Protein 3EMI (pdb70)

Radius of gyration: 20.78 Å; Cα contacts (8 Å, |Δi|>4): 175; chains: 1; bounding box: 36×28×74 Å

Nearest PDB structures (foldseek):
  3emi-assembly1_A  TM=1.009E+00  e=1.965E-20  Haemophilus influenzae
  5lnl-assembly1_A  TM=9.060E-01  e=7.191E-11  Haemophilus influenzae
  5lnl-assembly2_D  TM=8.943E-01  e=6.354E-11  Haemophilus influenzae
  5lnl-assembly2_E  TM=8.812E-01  e=2.189E-10  Haemophilus influenzae
  1s7m-assembly1_A  TM=5.387E-01  e=4.437E-03  Haemophilus influenzae

Structure (mmCIF, N/CA/C/O backbone):
data_3EMI
#
_entry.id   3EMI
#
_cell.length_a   53.864
_cell.length_b   53.864
_cell.length_c   151.688
_cell.angle_alpha   90.00
_cell.angle_beta   90.00
_cell.angle_gamma   120.00
#
_symmetry.space_group_name_H-M   'P 63 2 2'
#
loop_
_entity.id
_entity.type
_entity.pdbx_description
1 polymer 'Hia (Adhesin)'
2 water water
#
loop_
_atom_site.group_PDB
_atom_site.id
_atom_site.type_symbol
_atom_site.label_atom_id
_atom_site.label_alt_id
_atom_site.label_comp_id
_atom_site.label_asym_id
_atom_site.label_entity_id
_atom_site.label_seq_id
_atom_site.pdbx_PDB_ins_code
_atom_site.Cartn_x
_atom_site.Cartn_y
_atom_site.Cartn_z
_atom_site.occupancy
_atom_site.B_iso_or_equiv
_atom_site.auth_seq_id
_atom_site.auth_comp_id
_atom_site.auth_asym_id
_atom_site.auth_atom_id
_atom_site.pdbx_PDB_model_num
ATOM 1 N N . THR A 1 7 ? 20.872 3.238 29.104 1.00 62.63 313 THR A N 1
ATOM 2 C CA . THR A 1 7 ? 20.282 4.545 28.836 1.00 62.12 313 THR A CA 1
ATOM 3 C C . THR A 1 7 ? 21.126 5.683 29.412 1.00 60.25 313 THR A C 1
ATOM 4 O O . THR A 1 7 ? 21.821 6.381 28.675 1.00 61.20 313 THR A O 1
ATOM 8 N N . GLU A 1 8 ? 21.069 5.853 30.730 1.00 57.02 314 GLU A N 1
ATOM 9 C CA . GLU A 1 8 ? 21.754 6.950 31.411 1.00 53.37 314 GLU A CA 1
ATOM 10 C C . GLU A 1 8 ? 23.263 6.974 31.185 1.00 48.61 314 GLU A C 1
ATOM 11 O O . GLU A 1 8 ? 23.870 5.969 30.812 1.00 48.77 314 GLU A O 1
ATOM 17 N N . VAL A 1 9 ? 23.856 8.141 31.409 1.00 43.42 315 VAL A N 1
ATOM 18 C CA . VAL A 1 9 ? 25.301 8.265 31.513 1.00 39.34 315 VAL A CA 1
ATOM 19 C C . VAL A 1 9 ? 25.631 8.349 32.994 1.00 39.59 315 VAL A C 1
ATOM 20 O O . VAL A 1 9 ? 25.115 9.216 33.696 1.00 39.70 315 VAL A O 1
ATOM 24 N N . LYS A 1 10 ? 26.468 7.437 33.473 1.00 39.50 316 LYS A N 1
ATOM 25 C CA . LYS A 1 10 ? 26.854 7.440 34.876 1.00 41.34 316 LYS A CA 1
ATOM 26 C C . LYS A 1 10 ? 28.021 8.390 35.084 1.00 42.21 316 LYS A C 1
ATOM 27 O O . LYS A 1 10 ? 29.024 8.321 34.373 1.00 42.85 316 LYS A O 1
ATOM 29 N N . ILE A 1 11 ? 27.876 9.287 36.050 1.00 42.74 317 ILE A N 1
ATOM 30 C CA . ILE A 1 11 ? 28.919 10.255 36.358 1.00 43.87 317 ILE A CA 1
ATOM 31 C C . ILE A 1 11 ? 29.366 10.100 37.806 1.00 44.63 317 ILE A C 1
ATOM 32 O O . ILE A 1 11 ? 28.638 10.457 38.728 1.00 45.22 317 ILE A O 1
ATOM 37 N N . GLY A 1 12 ? 30.566 9.563 37.997 1.00 44.10 318 GLY A N 1
ATOM 38 C CA . GLY A 1 12 ? 31.080 9.294 39.327 1.00 43.59 318 GLY A CA 1
ATOM 39 C C . GLY A 1 12 ? 31.543 10.534 40.068 1.00 42.37 318 GLY A C 1
ATOM 40 O O . GLY A 1 12 ? 32.289 11.357 39.533 1.00 42.94 318 GLY A O 1
ATOM 41 N N . ALA A 1 13 ? 31.086 10.671 41.306 1.00 39.27 319 ALA A N 1
ATOM 42 C CA . ALA A 1 13 ? 31.536 11.747 42.170 1.00 36.09 319 ALA A CA 1
ATOM 43 C C . ALA A 1 13 ? 32.315 11.117 43.310 1.00 32.93 319 ALA A C 1
ATOM 44 O O . ALA A 1 13 ? 31.791 10.280 44.042 1.00 32.82 319 ALA A O 1
ATOM 46 N N . LYS A 1 14 ? 33.575 11.501 43.445 1.00 29.26 320 LYS A N 1
ATOM 47 C CA . LYS A 1 14 ? 34.423 10.905 44.466 1.00 28.35 320 LYS A CA 1
ATOM 48 C C . LYS A 1 14 ? 33.930 11.259 45.863 1.00 25.13 320 LYS A C 1
ATOM 49 O O . LYS A 1 14 ? 33.571 12.409 46.128 1.00 22.93 320 LYS A O 1
ATOM 51 N N . THR A 1 15 ? 33.911 10.267 46.747 1.00 22.67 321 THR A N 1
ATOM 52 C CA . THR A 1 15 ? 33.557 10.505 48.135 1.00 20.83 321 THR A CA 1
ATOM 53 C C . THR A 1 15 ? 34.816 10.564 48.990 1.00 19.33 321 THR A C 1
ATOM 54 O O . THR A 1 15 ? 35.880 10.077 48.593 1.00 20.72 321 THR A O 1
ATOM 58 N N . SER A 1 16 ? 34.688 11.178 50.157 1.00 16.53 322 SER A N 1
ATOM 59 C CA . SER A 1 16 ? 35.768 11.220 51.124 1.00 15.82 322 SER A CA 1
ATOM 60 C C . SER A 1 16 ? 35.311 10.484 52.363 1.00 16.09 322 SER A C 1
ATOM 61 O O . SER A 1 16 ? 34.123 10.428 52.647 1.00 16.38 322 SER A O 1
ATOM 64 N N . VAL A 1 17 ? 36.258 9.909 53.091 1.00 14.91 323 VAL A N 1
ATOM 65 C CA . VAL A 1 17 ? 35.947 9.191 54.317 1.00 15.26 323 VAL A CA 1
ATOM 66 C C . VAL A 1 17 ? 35.903 10.167 55.483 1.00 13.87 323 VAL A C 1
ATOM 67 O O . VAL A 1 17 ? 36.481 11.249 55.417 1.00 14.82 323 VAL A O 1
ATOM 71 N N . MET A 1 18 ? 35.198 9.792 56.542 1.00 11.07 324 MET A N 1
ATOM 72 C CA . MET A 1 18 ? 35.208 10.556 57.779 1.00 10.76 324 MET A CA 1
ATOM 73 C C . MET A 1 18 ? 35.649 9.604 58.872 1.00 11.42 324 MET A C 1
ATOM 74 O O . MET A 1 18 ? 35.021 8.556 59.085 1.00 12.09 324 MET A O 1
ATOM 79 N N . LYS A 1 19 ? 36.757 9.940 59.526 1.00 10.70 325 LYS A N 1
ATOM 80 C CA . LYS A 1 19 ? 37.306 9.095 60.580 1.00 11.73 325 LYS A CA 1
ATOM 81 C C . LYS A 1 19 ? 36.858 9.627 61.928 1.00 11.99 325 LYS A C 1
ATOM 82 O O . LYS A 1 19 ? 36.471 10.789 62.038 1.00 12.25 325 LYS A O 1
ATOM 88 N N . GLU A 1 20 ? 36.907 8.771 62.947 1.00 13.30 326 GLU A N 1
ATOM 89 C CA . GLU A 1 20 ? 36.570 9.174 64.305 1.00 12.31 326 GLU A CA 1
ATOM 90 C C . GLU A 1 20 ? 37.606 8.665 65.277 1.00 13.56 326 GLU A C 1
ATOM 91 O O . GLU A 1 20 ? 38.110 7.550 65.135 1.00 14.69 326 GLU A O 1
ATOM 97 N N . LYS A 1 21 ? 37.921 9.488 66.268 1.00 12.54 327 LYS A N 1
ATOM 98 C CA . LYS A 1 21 ? 38.761 9.041 67.364 1.00 14.57 327 LYS A CA 1
ATOM 99 C C . LYS A 1 21 ? 38.366 9.761 68.632 1.00 12.67 327 LYS A C 1
ATOM 100 O O . LYS A 1 21 ? 38.413 10.992 68.698 1.00 10.83 327 LYS A O 1
ATOM 106 N N . ASP A 1 22 ? 37.954 8.988 69.628 1.00 13.24 328 ASP A N 1
ATOM 107 C CA . ASP A 1 22 ? 37.631 9.541 70.936 1.00 14.10 328 ASP A CA 1
ATOM 108 C C . ASP A 1 22 ? 36.528 10.592 70.868 1.00 13.28 328 ASP A C 1
ATOM 109 O O . ASP A 1 22 ? 36.575 11.589 71.590 1.00 13.96 328 ASP A O 1
ATOM 114 N N . GLY A 1 23 ? 35.547 10.367 69.999 1.00 12.66 329 GLY A N 1
ATOM 115 C CA . GLY A 1 23 ? 34.345 11.183 69.975 1.00 13.97 329 GLY A CA 1
ATOM 116 C C . GLY A 1 23 ? 34.394 12.340 68.993 1.00 13.40 329 GLY A C 1
ATOM 117 O O . GLY A 1 23 ? 33.426 13.089 68.851 1.00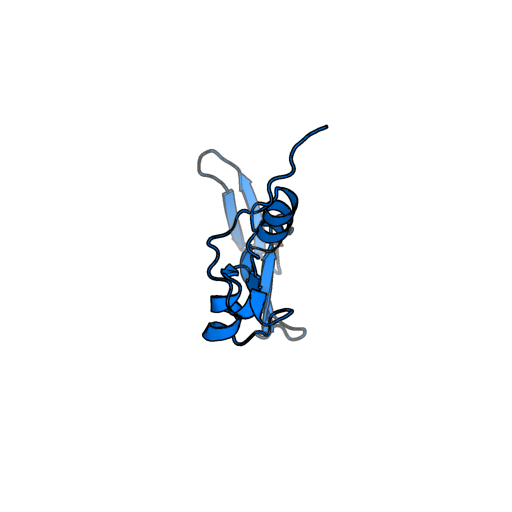 13.33 329 GLY A O 1
ATOM 118 N N . LYS A 1 24 ? 35.532 12.481 68.324 1.00 13.18 330 LYS A N 1
ATOM 119 C CA . LYS A 1 24 ? 35.774 13.596 67.421 1.00 11.86 330 LYS A CA 1
ATOM 120 C C . LYS A 1 24 ? 36.044 13.067 66.022 1.00 11.46 330 LYS A C 1
ATOM 121 O O . LYS A 1 24 ? 36.595 11.976 65.857 1.00 11.86 330 LYS A O 1
ATOM 127 N N . LEU A 1 25 ? 35.652 13.846 65.017 1.00 10.30 331 LEU A N 1
ATOM 128 C CA . LEU A 1 25 ? 35.836 13.466 63.615 1.00 11.35 331 LEU A CA 1
ATOM 129 C C . LEU A 1 25 ? 37.112 14.048 63.005 1.00 12.27 331 LEU A C 1
ATOM 130 O O . LEU A 1 25 ? 37.586 15.112 63.406 1.00 11.64 331 LEU A O 1
ATOM 135 N N . PHE A 1 26 ? 37.646 13.341 62.011 1.00 12.26 332 PHE A N 1
ATOM 136 C CA . PHE A 1 26 ? 38.895 13.709 61.358 1.00 11.69 332 PHE A CA 1
ATOM 137 C C . PHE A 1 26 ? 38.867 13.283 59.894 1.00 12.12 332 PHE A C 1
ATOM 138 O O . PHE A 1 26 ? 38.217 12.296 59.549 1.00 11.31 332 PHE A O 1
ATOM 146 N N . THR A 1 27 ? 39.585 14.010 59.041 1.00 11.14 333 THR A N 1
ATOM 147 C CA . THR A 1 27 ? 39.792 13.551 57.673 1.00 11.97 333 THR A CA 1
ATOM 148 C C . THR A 1 27 ? 40.652 12.302 57.731 1.00 12.38 333 THR A C 1
ATOM 149 O O . THR A 1 27 ? 41.258 12.016 58.759 1.00 11.52 333 THR A O 1
ATOM 153 N N . GLY A 1 28 ? 40.716 11.567 56.627 1.00 12.73 334 GLY A N 1
ATOM 154 C CA . GLY A 1 28 ? 41.562 10.389 56.567 1.00 13.23 334 GLY A CA 1
ATOM 155 C C . GLY A 1 28 ? 43.014 10.775 56.794 1.00 13.19 334 GLY A C 1
ATOM 156 O O . GLY A 1 28 ? 43.757 10.092 57.513 1.00 13.56 334 GLY A O 1
ATOM 157 N N . LYS A 1 29 ? 43.407 11.891 56.191 1.00 13.05 335 LYS A N 1
ATOM 158 C CA . LYS A 1 29 ? 44.779 12.387 56.292 1.00 12.38 335 LYS A CA 1
ATOM 159 C C . LYS A 1 29 ? 45.141 12.842 57.704 1.00 13.40 335 LYS A C 1
ATOM 160 O O . LYS A 1 29 ? 46.234 12.564 58.198 1.00 14.70 335 LYS A O 1
ATOM 166 N N . ALA A 1 30 ? 44.228 13.559 58.350 1.00 14.34 336 ALA A N 1
ATOM 167 C CA . ALA A 1 30 ? 44.456 14.000 59.720 1.00 13.58 336 ALA A CA 1
ATOM 168 C C . ALA A 1 30 ? 44.522 12.809 60.680 1.00 13.02 336 ALA A C 1
ATOM 169 O O . ALA A 1 30 ? 45.359 12.774 61.582 1.00 14.08 336 ALA A O 1
ATOM 171 N N . ASN A 1 31 ? 43.638 11.834 60.491 1.00 11.29 337 ASN A N 1
AT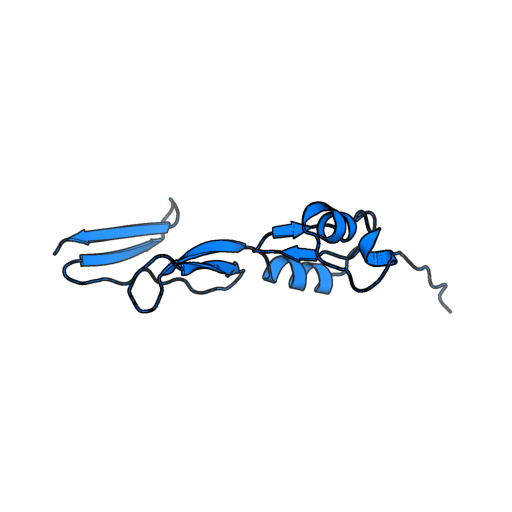OM 172 C CA . ASN A 1 31 ? 43.624 10.676 61.376 1.00 10.26 337 ASN A CA 1
ATOM 173 C C . ASN A 1 31 ? 44.960 9.934 61.292 1.00 12.18 337 ASN A C 1
ATOM 174 O O . ASN A 1 31 ? 45.493 9.473 62.302 1.00 12.86 337 ASN A O 1
ATOM 179 N N . LYS A 1 32 ? 45.500 9.833 60.080 1.00 11.89 338 LYS A N 1
ATOM 180 C CA . LYS A 1 32 ? 46.765 9.150 59.877 1.00 13.56 338 LYS A CA 1
ATOM 181 C C . LYS A 1 32 ? 47.912 9.981 60.431 1.00 15.03 338 LYS A C 1
ATOM 182 O O . LYS A 1 32 ? 48.746 9.481 61.182 1.00 15.97 338 LYS A O 1
ATOM 188 N N . GLU A 1 33 ? 47.938 11.259 60.067 1.00 15.18 339 GLU A N 1
ATOM 189 C CA . GLU A 1 33 ? 49.100 12.107 60.327 1.00 16.00 339 GLU A CA 1
ATOM 190 C C . GLU A 1 33 ? 49.133 12.756 61.702 1.00 17.19 339 GLU A C 1
ATOM 191 O O . GLU A 1 33 ? 50.203 12.918 62.287 1.00 18.00 339 GLU A O 1
ATOM 197 N N . THR A 1 34 ? 47.972 13.132 62.219 1.00 16.41 340 THR A N 1
ATOM 198 C CA . THR A 1 34 ? 47.923 13.699 63.563 1.00 16.77 340 THR A CA 1
ATOM 199 C C . THR A 1 34 ? 47.666 12.632 64.618 1.00 15.96 340 THR A C 1
ATOM 200 O O . THR A 1 34 ? 48.330 12.608 65.658 1.00 15.73 340 THR A O 1
ATOM 204 N N . ASN A 1 35 ? 46.716 11.743 64.347 1.00 13.62 341 ASN A N 1
ATOM 205 C CA . ASN A 1 35 ? 46.326 10.736 65.328 1.00 14.58 341 ASN A CA 1
ATOM 206 C C . ASN A 1 35 ? 47.126 9.442 65.226 1.00 15.84 341 ASN A C 1
ATOM 207 O O . ASN A 1 35 ? 47.045 8.588 66.107 1.00 16.08 341 ASN A O 1
ATOM 212 N N . LYS A 1 36 ? 47.883 9.304 64.142 1.00 16.32 342 LYS A N 1
ATOM 213 C CA . LYS A 1 36 ? 48.736 8.138 63.933 1.00 17.11 342 LYS A CA 1
ATOM 214 C C . LYS A 1 36 ? 47.930 6.844 63.856 1.00 17.75 342 LYS A C 1
ATOM 215 O O . LYS A 1 36 ? 48.393 5.789 64.298 1.00 19.38 342 LYS A O 1
ATOM 221 N N . VAL A 1 37 ? 46.725 6.930 63.300 1.00 14.92 343 VAL A N 1
ATOM 222 C CA . VAL A 1 37 ? 45.912 5.749 63.068 1.00 14.24 343 VAL A CA 1
ATOM 223 C C . VAL A 1 37 ? 45.924 5.401 61.584 1.00 16.27 343 VAL A C 1
ATOM 224 O O . VAL A 1 37 ? 45.561 6.227 60.744 1.00 16.56 343 VAL A O 1
ATOM 228 N N . ASP A 1 38 ? 46.346 4.182 61.261 1.00 17.50 344 ASP A N 1
ATOM 229 C CA . ASP A 1 38 ? 46.363 3.728 59.873 1.00 21.12 344 ASP A CA 1
ATOM 230 C C . ASP A 1 38 ? 44.964 3.701 59.272 1.00 20.94 344 ASP A C 1
ATOM 231 O O . ASP A 1 38 ? 44.024 3.181 59.878 1.00 19.60 344 ASP A O 1
ATOM 236 N N . GLY A 1 39 ? 44.834 4.256 58.073 1.00 20.54 345 GLY A N 1
ATOM 237 C CA . GLY A 1 39 ? 43.613 4.116 57.307 1.00 20.22 345 GLY A CA 1
ATOM 238 C C . GLY A 1 39 ? 43.590 2.745 56.656 1.00 20.69 345 GLY A C 1
ATOM 239 O O . GLY A 1 39 ? 44.496 1.943 56.878 1.00 20.92 345 GLY A O 1
ATOM 240 N N . ALA A 1 40 ? 42.560 2.474 55.856 1.00 19.70 346 ALA A N 1
ATOM 241 C CA . ALA A 1 40 ? 42.431 1.184 55.184 1.00 21.16 346 ALA A CA 1
ATOM 242 C C . ALA A 1 40 ? 43.426 1.048 54.039 1.00 22.69 346 ALA A C 1
ATOM 243 O O . ALA A 1 40 ? 43.730 -0.061 53.595 1.00 23.51 346 ALA A O 1
ATOM 245 N N . ASN A 1 41 ? 43.916 2.181 53.552 1.00 22.98 347 ASN A N 1
ATOM 246 C CA . ASN A 1 41 ? 44.799 2.193 52.396 1.00 23.74 347 ASN A CA 1
ATOM 247 C C . ASN A 1 41 ? 45.413 3.569 52.172 1.00 23.14 347 ASN A C 1
ATOM 248 O O . ASN A 1 41 ? 45.127 4.514 52.904 1.00 21.63 347 ASN A O 1
ATOM 253 N N . ALA A 1 42 ? 46.250 3.675 51.147 1.00 22.76 348 ALA A N 1
ATOM 254 C CA . ALA A 1 42 ? 46.944 4.923 50.852 1.00 22.95 348 ALA A CA 1
ATOM 255 C C . ALA A 1 42 ? 45.989 6.052 50.465 1.00 22.04 348 ALA A C 1
ATOM 256 O O . ALA A 1 42 ? 46.281 7.225 50.688 1.00 20.87 348 ALA A O 1
ATOM 258 N N . THR A 1 43 ? 44.847 5.702 49.882 1.00 21.18 349 THR A N 1
ATOM 259 C CA . THR A 1 43 ? 43.881 6.720 49.487 1.00 21.42 349 THR A CA 1
ATOM 260 C C . THR A 1 43 ? 43.282 7.390 50.718 1.00 18.99 349 THR A C 1
ATOM 261 O O . THR A 1 43 ? 43.195 8.615 50.783 1.00 17.71 349 THR A O 1
ATOM 265 N N . GLU A 1 44 ? 42.865 6.591 51.693 1.00 16.50 350 GLU A N 1
ATOM 266 C CA . GLU A 1 44 ? 42.310 7.161 52.917 1.00 15.35 350 GLU A CA 1
ATOM 267 C C . GLU A 1 44 ? 43.338 8.037 53.614 1.00 15.31 350 GLU A C 1
ATOM 268 O O . GLU A 1 44 ? 43.013 9.117 54.103 1.00 14.67 350 GLU A O 1
ATOM 274 N N . ASP A 1 45 ? 44.576 7.550 53.663 1.00 14.47 351 ASP A N 1
ATOM 275 C CA . ASP A 1 45 ? 45.661 8.240 54.355 1.00 16.42 351 ASP A CA 1
ATOM 276 C C . ASP A 1 45 ? 45.991 9.592 53.736 1.00 16.64 351 ASP A C 1
ATOM 277 O O . ASP A 1 45 ? 46.584 10.448 54.393 1.00 15.72 351 ASP A O 1
ATOM 282 N N . ALA A 1 46 ? 45.615 9.778 52.474 1.00 16.85 352 ALA A N 1
ATOM 283 C CA . ALA A 1 46 ? 45.865 11.040 51.781 1.00 17.75 352 ALA A CA 1
ATOM 284 C C . ALA A 1 46 ? 44.596 11.886 51.657 1.00 16.90 352 ALA A C 1
ATOM 285 O O . ALA A 1 46 ? 44.622 12.981 51.100 1.00 17.44 352 ALA A O 1
ATOM 287 N N . ASP A 1 47 ? 43.492 11.371 52.186 1.00 15.42 353 ASP A N 1
ATOM 288 C CA . ASP A 1 47 ? 42.171 11.983 52.007 1.00 16.06 353 ASP A CA 1
ATOM 289 C C . ASP A 1 47 ? 41.991 13.260 52.827 1.00 15.22 353 ASP A C 1
ATOM 290 O O . ASP A 1 47 ? 41.934 13.206 54.057 1.00 14.61 353 ASP A O 1
ATOM 295 N N . GLU A 1 48 ? 41.881 14.397 52.146 1.00 16.04 354 GLU A N 1
ATOM 296 C CA . GLU A 1 48 ? 41.760 15.687 52.829 1.00 16.57 354 GLU A CA 1
ATOM 297 C C . GLU A 1 48 ? 40.309 16.135 53.010 1.00 16.22 354 GLU A C 1
ATOM 298 O O . GLU A 1 48 ? 40.045 17.258 53.454 1.00 14.95 354 GLU A O 1
ATOM 304 N N . GLY A 1 49 ? 39.374 15.252 52.668 1.00 15.34 355 GLY A N 1
ATOM 305 C CA . GLY A 1 49 ? 37.963 15.500 52.900 1.00 14.94 355 GLY A CA 1
ATOM 306 C C . GLY A 1 49 ? 37.292 16.389 51.870 1.00 14.41 355 GLY A C 1
ATOM 307 O O . GLY A 1 49 ? 36.235 16.963 52.136 1.00 15.29 355 GLY A O 1
ATOM 308 N N . LYS A 1 50 ? 37.886 16.492 50.686 1.00 13.83 356 LYS A N 1
ATOM 309 C CA . LYS A 1 50 ? 37.319 17.324 49.627 1.00 15.82 356 LYS A CA 1
ATOM 310 C C . LYS A 1 50 ? 36.157 16.627 48.933 1.00 15.73 356 LYS A C 1
ATOM 311 O O . LYS A 1 50 ? 35.404 17.254 48.196 1.00 16.18 356 LYS A O 1
ATOM 317 N N . GLY A 1 51 ? 36.014 15.329 49.180 1.00 14.97 357 GLY A N 1
ATOM 318 C CA . GLY A 1 51 ? 34.983 14.543 48.530 1.00 14.64 357 GLY A CA 1
ATOM 319 C C . GLY A 1 51 ? 33.598 14.658 49.146 1.00 15.21 357 GLY A C 1
ATOM 320 O O . GLY A 1 51 ? 33.419 15.198 50.244 1.00 14.46 357 GLY A O 1
ATOM 321 N N . LEU A 1 52 ? 32.611 14.140 48.425 1.00 15.38 358 LEU A N 1
ATOM 322 C CA . LEU A 1 52 ? 31.243 14.103 48.916 1.00 14.90 358 LEU A CA 1
ATOM 323 C C . LEU A 1 52 ? 31.074 12.989 49.941 1.00 14.49 358 LEU A C 1
ATOM 324 O O . LEU A 1 52 ? 31.962 12.155 50.113 1.00 14.48 358 LEU A O 1
ATOM 329 N N . VAL A 1 53 ? 29.928 12.975 50.616 1.00 14.26 359 VAL A N 1
ATOM 330 C CA . VAL A 1 53 ? 29.604 11.914 51.561 1.00 12.61 359 VAL A CA 1
ATOM 331 C C . VAL A 1 53 ? 28.160 11.464 51.322 1.00 14.52 359 VAL A C 1
ATOM 332 O O . VAL A 1 53 ? 27.374 12.191 50.717 1.00 14.91 359 VAL A O 1
ATOM 336 N N . THR A 1 54 ? 27.818 10.260 51.779 1.00 13.16 360 THR A N 1
ATOM 337 C CA . THR A 1 54 ? 26.445 9.776 51.678 1.00 12.22 360 THR A CA 1
ATOM 338 C C . THR A 1 54 ? 25.706 9.994 52.992 1.00 11.51 360 THR A C 1
ATOM 339 O O . THR A 1 54 ? 26.321 10.277 54.021 1.00 9.95 360 THR A O 1
ATOM 343 N N . ALA A 1 55 ? 24.383 9.845 52.962 1.00 11.64 361 ALA A N 1
ATOM 344 C CA . ALA A 1 55 ? 23.590 9.887 54.191 1.00 12.26 361 ALA A CA 1
ATOM 345 C C . ALA A 1 55 ? 24.114 8.872 55.207 1.00 11.32 361 ALA A C 1
ATOM 346 O O . ALA A 1 55 ? 24.307 9.198 56.388 1.00 10.46 361 ALA A O 1
ATOM 348 N N . LYS A 1 56 ? 24.324 7.632 54.766 1.00 11.00 362 LYS A N 1
ATOM 349 C CA . LYS A 1 56 ? 24.820 6.609 55.685 1.00 11.41 362 LYS A CA 1
ATOM 350 C C . LYS A 1 56 ? 26.174 7.004 56.284 1.00 12.44 362 LYS A C 1
ATOM 351 O O . LYS A 1 56 ? 26.435 6.766 57.475 1.00 13.16 362 LYS A O 1
ATOM 357 N N . ASP A 1 57 ? 27.040 7.595 55.461 1.00 10.59 363 ASP A N 1
ATOM 358 C CA . ASP A 1 57 ? 28.337 8.046 55.958 1.00 10.96 363 ASP A CA 1
ATOM 359 C C . ASP A 1 57 ? 28.136 9.015 57.123 1.00 11.56 363 ASP A C 1
ATOM 360 O O . ASP A 1 57 ? 28.777 8.898 58.167 1.00 12.02 363 ASP A O 1
ATOM 365 N N . VAL A 1 58 ? 27.259 9.995 56.925 1.00 11.55 364 VAL A N 1
ATOM 366 C CA . VAL A 1 58 ? 27.029 11.028 57.933 1.00 11.76 364 VAL A CA 1
ATOM 367 C C . VAL A 1 58 ? 26.378 10.434 59.175 1.00 11.33 364 VAL A C 1
ATOM 368 O O . VAL A 1 58 ? 26.787 10.716 60.307 1.00 11.93 364 VAL A O 1
ATOM 372 N N . ILE A 1 59 ? 25.354 9.615 58.958 1.00 11.20 365 ILE A N 1
ATOM 373 C CA . ILE A 1 59 ? 24.683 8.919 60.051 1.00 10.25 365 ILE A CA 1
ATOM 374 C C . ILE A 1 59 ? 25.692 8.169 60.915 1.00 11.69 365 ILE A C 1
ATOM 375 O O . ILE A 1 59 ? 25.707 8.292 62.153 1.00 11.58 365 ILE A O 1
ATOM 380 N N . ASP A 1 60 ? 26.536 7.377 60.263 1.00 11.50 366 ASP A N 1
ATOM 381 C CA . ASP A 1 60 ? 27.506 6.564 60.993 1.00 12.74 366 ASP A CA 1
ATOM 382 C C . ASP A 1 60 ? 28.544 7.416 61.711 1.00 12.80 366 ASP A C 1
ATOM 383 O O . ASP A 1 60 ? 28.882 7.155 62.868 1.00 12.85 366 ASP A O 1
ATOM 388 N N . ALA A 1 61 ? 29.065 8.427 61.024 1.00 12.69 367 ALA A N 1
ATOM 389 C CA . ALA A 1 61 ? 30.096 9.269 61.624 1.00 13.22 367 ALA A CA 1
ATOM 390 C C . ALA A 1 61 ? 29.535 10.053 62.801 1.00 13.19 367 ALA A C 1
ATOM 391 O O . ALA A 1 61 ? 30.149 10.121 63.863 1.00 13.19 367 ALA A O 1
ATOM 393 N N . VAL A 1 62 ? 28.363 10.648 62.612 1.00 12.14 368 VAL A N 1
ATOM 394 C CA . VAL A 1 62 ? 27.756 11.449 63.671 1.00 12.80 368 VAL A CA 1
ATOM 395 C C . VAL A 1 62 ? 27.440 10.597 64.896 1.00 13.23 368 VAL A C 1
ATOM 396 O O . VAL A 1 62 ? 27.620 11.036 66.037 1.00 13.29 368 VAL A O 1
ATOM 400 N N . ASN A 1 63 ? 26.970 9.377 64.667 1.00 12.82 369 ASN A N 1
ATOM 401 C CA . ASN A 1 63 ? 26.659 8.490 65.786 1.00 12.74 369 ASN A CA 1
ATOM 402 C C . ASN A 1 63 ? 27.878 8.149 66.641 1.00 14.23 369 ASN A C 1
ATOM 403 O O . ASN A 1 63 ? 27.746 7.817 67.819 1.00 15.97 369 ASN A O 1
ATOM 408 N N . LYS A 1 64 ? 29.063 8.228 66.049 1.00 12.64 370 LYS A N 1
ATOM 409 C CA . LYS A 1 64 ? 30.289 7.925 66.779 1.00 14.78 370 LYS A CA 1
ATOM 410 C C . LYS A 1 64 ? 30.739 9.085 67.658 1.00 15.00 370 LYS A C 1
ATOM 411 O O . LYS A 1 64 ? 31.514 8.889 68.590 1.00 15.23 370 LYS A O 1
ATOM 417 N N . THR A 1 65 ? 30.281 10.295 67.355 1.00 13.95 371 THR A N 1
ATOM 418 C CA . THR A 1 65 ? 30.794 11.472 68.049 1.00 13.53 371 THR A CA 1
ATOM 419 C C . THR A 1 65 ? 30.126 11.663 69.402 1.00 14.61 371 THR A C 1
ATOM 420 O O . THR A 1 65 ? 29.015 11.187 69.645 1.00 13.28 371 THR A O 1
ATOM 424 N N . GLY A 1 66 ? 30.807 12.387 70.276 1.00 15.11 372 GLY A N 1
ATOM 425 C CA . GLY A 1 66 ? 30.255 12.683 71.578 1.00 15.29 372 GLY A CA 1
ATOM 426 C C . GLY A 1 66 ? 31.300 13.264 72.495 1.00 13.50 372 GLY A C 1
ATOM 427 O O . GLY A 1 66 ? 32.444 13.493 72.096 1.00 13.91 372 GLY A O 1
ATOM 428 N N . TRP A 1 67 ? 30.913 13.514 73.735 1.00 11.08 373 TRP A N 1
ATOM 429 C CA . TRP A 1 67 ? 31.877 14.039 74.682 1.00 11.57 373 TRP A CA 1
ATOM 430 C C . TRP A 1 67 ? 32.558 12.867 75.370 1.00 11.79 373 TRP A C 1
ATOM 431 O O . TRP A 1 67 ? 32.168 11.713 75.172 1.00 12.37 373 TRP A O 1
ATOM 442 N N . ARG A 1 68 ? 33.592 13.155 76.149 1.00 9.46 374 ARG A N 1
ATOM 443 C CA . ARG A 1 68 ? 34.380 12.098 76.767 1.00 10.05 374 ARG A CA 1
ATOM 444 C C . ARG A 1 68 ? 34.212 12.218 78.269 1.00 10.77 374 ARG A C 1
ATOM 445 O O . ARG A 1 68 ? 34.392 13.297 78.822 1.00 12.63 374 ARG A O 1
ATOM 453 N N . ILE A 1 69 ? 33.822 11.130 78.924 1.00 8.47 375 ILE A N 1
ATOM 454 C CA . ILE A 1 69 ? 33.618 11.187 80.371 1.00 8.99 375 ILE A CA 1
ATOM 455 C C . ILE A 1 69 ? 34.646 10.328 81.100 1.00 10.64 375 ILE A C 1
ATOM 456 O O . ILE A 1 69 ? 34.914 9.191 80.710 1.00 12.53 375 ILE A O 1
ATOM 461 N N . LYS A 1 70 ? 35.242 10.886 82.144 1.00 10.36 376 LYS A N 1
ATOM 462 C CA . LYS A 1 70 ? 36.234 10.144 82.909 1.00 12.20 376 LYS A CA 1
ATOM 463 C C . LYS A 1 70 ? 35.526 9.093 83.757 1.00 12.22 376 LYS A C 1
ATOM 464 O O . LYS A 1 70 ? 34.665 9.420 84.568 1.00 12.42 376 LYS A O 1
ATOM 470 N N . THR A 1 71 ? 35.867 7.825 83.557 1.00 11.56 377 THR A N 1
ATOM 471 C CA . THR A 1 71 ? 35.265 6.785 84.373 1.00 11.95 377 THR A CA 1
ATOM 472 C C . THR A 1 71 ? 36.175 6.446 85.542 1.00 12.63 377 THR A C 1
ATOM 473 O O . THR A 1 71 ? 37.360 6.793 85.550 1.00 12.98 377 THR A O 1
ATOM 477 N N . THR A 1 72 ? 35.607 5.772 86.532 1.00 12.27 378 THR A N 1
ATOM 478 C CA . THR A 1 72 ? 36.383 5.284 87.654 1.00 13.60 378 THR A CA 1
ATOM 479 C C . THR A 1 72 ? 36.338 3.754 87.650 1.00 13.01 378 THR A C 1
ATOM 480 O O . THR A 1 72 ? 35.370 3.151 87.161 1.00 12.84 378 THR A O 1
ATOM 484 N N . ASP A 1 73 ? 37.396 3.135 88.176 1.00 13.72 379 ASP A N 1
ATOM 485 C CA . ASP A 1 73 ? 37.578 1.685 88.096 1.00 14.99 379 ASP A CA 1
ATOM 486 C C . ASP A 1 73 ? 36.954 0.934 89.277 1.00 14.74 379 ASP A C 1
ATOM 487 O O . ASP A 1 73 ? 36.196 1.510 90.056 1.00 15.26 379 ASP A O 1
ATOM 492 N N . ALA A 1 74 ? 37.278 -0.350 89.408 1.00 15.12 380 ALA A N 1
ATOM 493 C CA . ALA A 1 74 ? 36.606 -1.206 90.386 1.00 17.23 380 ALA A CA 1
ATOM 494 C C . ALA A 1 74 ? 36.912 -0.771 91.814 1.00 18.50 380 ALA A C 1
ATOM 495 O O . ALA A 1 74 ? 36.206 -1.146 92.754 1.00 19.30 380 ALA A O 1
ATOM 497 N N . ASN A 1 75 ? 37.969 0.019 91.968 1.00 16.44 381 ASN A N 1
ATOM 498 C CA . ASN A 1 75 ? 38.389 0.502 93.275 1.00 17.56 381 ASN A CA 1
ATOM 499 C C . ASN A 1 75 ? 38.040 1.975 93.470 1.00 17.71 381 ASN A C 1
ATOM 500 O O . ASN A 1 75 ? 38.467 2.599 94.444 1.00 18.83 381 ASN A O 1
ATOM 505 N N . GLY A 1 76 ? 37.269 2.522 92.534 1.00 16.74 382 GLY A N 1
ATOM 506 C CA . GLY A 1 76 ? 36.840 3.910 92.606 1.00 17.81 382 GLY A CA 1
ATOM 507 C C . GLY A 1 76 ? 37.908 4.900 92.174 1.00 19.03 382 GLY A C 1
ATOM 508 O O . GLY A 1 76 ? 37.742 6.111 92.302 1.00 18.63 382 GLY A O 1
ATOM 509 N N . GLN A 1 77 ? 39.018 4.387 91.657 1.00 18.85 383 GLN A N 1
ATOM 510 C CA . GLN A 1 77 ? 40.105 5.254 91.226 1.00 21.19 383 GLN A CA 1
ATOM 511 C C . GLN A 1 77 ? 39.914 5.659 89.769 1.00 19.86 383 GLN A C 1
ATOM 512 O O . GLN A 1 77 ? 39.181 5.009 89.030 1.00 18.40 383 GLN A O 1
ATOM 518 N N . ASN A 1 78 ? 40.567 6.741 89.360 1.00 20.54 384 ASN A N 1
ATOM 519 C CA . ASN A 1 78 ? 40.437 7.221 87.990 1.00 21.40 384 ASN A CA 1
ATOM 520 C C . ASN A 1 78 ? 40.822 6.166 86.967 1.00 20.77 384 ASN A C 1
ATOM 521 O O . ASN A 1 78 ? 41.880 5.536 87.079 1.00 21.34 384 ASN A O 1
ATOM 526 N N . GLY A 1 79 ? 39.954 5.983 85.976 1.00 19.65 385 GLY A N 1
ATOM 527 C CA . GLY A 1 79 ? 40.191 5.039 84.899 1.00 20.03 385 GLY A CA 1
ATOM 528 C C . GLY A 1 79 ? 40.218 5.763 83.566 1.00 19.06 385 GLY A C 1
ATOM 529 O O . GLY A 1 79 ? 40.569 6.937 83.502 1.00 18.87 385 GLY A O 1
ATOM 530 N N . ASP A 1 80 ? 39.843 5.073 82.498 1.00 17.79 386 ASP A N 1
ATOM 531 C CA . ASP A 1 80 ? 39.884 5.673 81.167 1.00 19.89 386 ASP A CA 1
ATOM 532 C C . ASP A 1 80 ? 38.678 6.564 80.918 1.00 17.95 386 ASP A C 1
ATOM 533 O O . ASP A 1 80 ? 37.662 6.468 81.610 1.00 16.83 386 ASP A O 1
ATOM 538 N N . PHE A 1 81 ? 38.790 7.429 79.915 1.00 16.33 387 PHE A N 1
ATOM 539 C CA . PHE A 1 81 ? 37.621 8.141 79.427 1.00 15.62 387 PHE A CA 1
ATOM 540 C C . PHE A 1 81 ? 36.768 7.181 78.604 1.00 16.05 387 PHE A C 1
ATOM 541 O O . PHE A 1 81 ? 37.261 6.170 78.086 1.00 16.85 387 PHE A O 1
ATOM 549 N N . ALA A 1 82 ? 35.484 7.492 78.508 1.00 14.06 388 ALA A 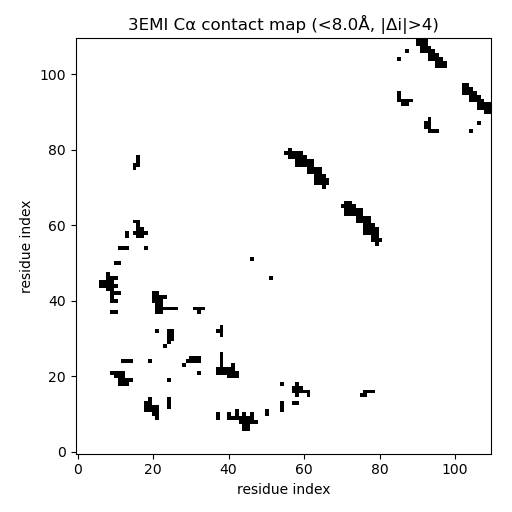N 1
ATOM 550 C CA . ALA A 1 82 ? 34.582 6.769 77.631 1.00 13.60 388 ALA A CA 1
ATOM 551 C C . ALA A 1 82 ? 33.838 7.792 76.795 1.00 12.23 388 ALA A C 1
ATOM 552 O O . ALA A 1 82 ? 33.552 8.898 77.257 1.00 11.58 388 ALA A O 1
ATOM 554 N N . THR A 1 83 ? 33.539 7.439 75.556 1.00 9.96 389 THR A N 1
ATOM 555 C CA . THR A 1 83 ? 32.809 8.353 74.699 1.00 10.87 389 THR A CA 1
ATOM 556 C C . THR A 1 83 ? 31.319 8.247 74.978 1.00 10.89 389 THR A C 1
ATOM 557 O O . THR A 1 83 ? 30.731 7.156 74.918 1.00 12.02 389 THR A O 1
ATOM 561 N N . VAL A 1 84 ? 30.723 9.385 75.310 1.00 8.66 390 VAL A N 1
ATOM 562 C CA . VAL A 1 84 ? 29.281 9.475 75.482 1.00 10.24 390 VAL A CA 1
ATOM 563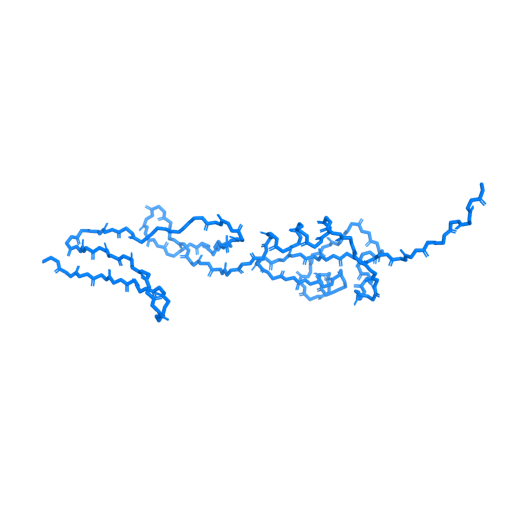 C C . VAL A 1 84 ? 28.714 9.840 74.125 1.00 11.86 390 VAL A C 1
ATOM 564 O O . VAL A 1 84 ? 28.499 11.010 73.809 1.00 12.70 390 VAL A O 1
ATOM 568 N N . ALA A 1 85 ? 28.519 8.813 73.309 1.00 12.78 391 ALA A N 1
ATOM 569 C CA . ALA A 1 85 ? 28.134 8.985 71.917 1.00 13.09 391 ALA A CA 1
ATOM 570 C C . ALA A 1 85 ? 26.642 9.283 71.766 1.00 14.09 391 ALA A C 1
ATOM 571 O O . ALA A 1 85 ? 25.868 9.128 72.709 1.00 16.52 391 ALA A O 1
ATOM 573 N N . SER A 1 86 ? 26.247 9.708 70.569 1.00 13.23 392 SER A N 1
ATOM 574 C CA . SER A 1 86 ? 24.848 9.997 70.276 1.00 15.09 392 SER A CA 1
ATOM 575 C C . SER A 1 86 ? 23.958 8.846 70.730 1.00 14.73 392 SER A C 1
ATOM 576 O O . SER A 1 86 ? 24.182 7.697 70.351 1.00 15.87 392 SER A O 1
ATOM 579 N N . GLY A 1 87 ? 22.965 9.150 71.562 1.00 12.56 393 GLY A N 1
ATOM 580 C CA . GLY A 1 87 ? 22.037 8.140 72.032 1.00 11.55 393 GLY A CA 1
ATOM 581 C C . GLY A 1 87 ? 22.447 7.435 73.317 1.00 11.00 393 GLY A C 1
ATOM 582 O O . GLY A 1 87 ? 21.672 6.642 73.858 1.00 10.76 393 GLY A O 1
ATOM 583 N N . THR A 1 88 ? 23.658 7.706 73.796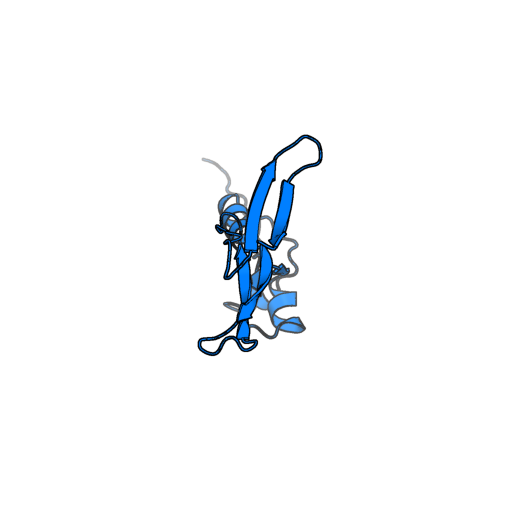 1.00 10.17 394 THR A N 1
ATOM 584 C CA . THR A 1 88 ? 24.171 7.054 75.008 1.00 11.15 394 THR A CA 1
ATOM 585 C C . THR A 1 88 ? 23.399 7.545 76.225 1.00 11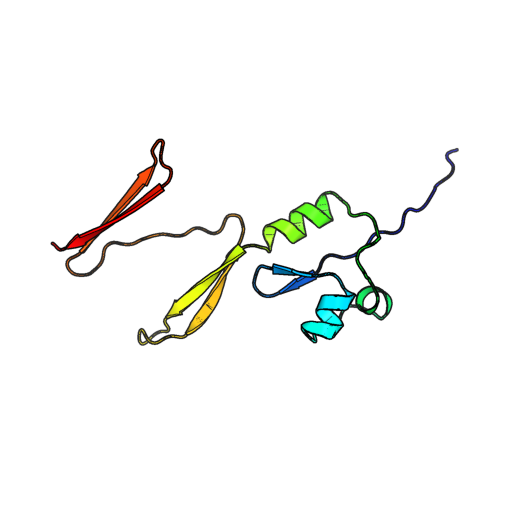.27 394 THR A C 1
ATOM 586 O O . THR A 1 88 ? 23.212 8.750 76.402 1.00 11.43 394 THR A O 1
ATOM 590 N N . ASN A 1 89 ? 22.946 6.606 77.052 1.00 11.54 395 ASN A N 1
ATOM 591 C CA . ASN A 1 89 ? 22.196 6.923 78.265 1.00 11.68 395 ASN A CA 1
ATOM 592 C C . ASN A 1 89 ? 23.127 7.327 79.394 1.00 12.01 395 ASN A C 1
ATOM 593 O O . ASN A 1 89 ? 24.155 6.689 79.613 1.00 11.25 395 ASN A O 1
ATOM 598 N N . VAL A 1 90 ? 22.759 8.384 80.109 1.00 10.85 396 VAL A N 1
ATOM 599 C CA . VAL A 1 90 ? 23.533 8.852 81.244 1.00 10.40 396 VAL A CA 1
ATOM 600 C C . VAL A 1 90 ? 22.585 9.057 82.416 1.00 10.10 396 VAL A C 1
ATOM 601 O O . VAL A 1 90 ? 21.554 9.716 82.280 1.00 10.36 396 VAL A O 1
ATOM 605 N N . THR A 1 91 ? 22.936 8.465 83.552 1.00 11.50 397 THR A N 1
ATOM 606 C CA . THR A 1 91 ? 22.119 8.547 84.752 1.00 10.92 397 THR A CA 1
ATOM 607 C C . THR A 1 91 ? 22.917 9.192 85.871 1.00 10.86 397 THR A C 1
ATOM 608 O O . THR A 1 91 ? 24.069 8.823 86.118 1.00 10.22 397 THR A O 1
ATOM 612 N N . PHE A 1 92 ? 22.320 10.182 86.525 1.00 10.02 398 PHE A N 1
ATOM 613 C CA . PHE A 1 92 ? 22.923 10.749 87.723 1.00 10.21 398 PHE A CA 1
ATOM 614 C C . PHE A 1 92 ? 22.240 10.135 88.941 1.00 10.46 398 PHE A C 1
ATOM 615 O O . PHE A 1 92 ? 21.136 10.520 89.307 1.00 10.84 398 PHE A O 1
ATOM 623 N N . ALA A 1 93 ? 22.898 9.144 89.536 1.00 10.60 399 ALA A N 1
ATOM 624 C CA . ALA A 1 93 ? 22.285 8.323 90.571 1.00 11.10 399 ALA A CA 1
ATOM 625 C C . ALA A 1 93 ? 22.452 8.965 91.929 1.00 12.64 399 ALA A C 1
ATOM 626 O O . ALA A 1 93 ? 23.479 9.572 92.209 1.00 12.62 399 ALA A O 1
ATOM 628 N N . SER A 1 94 ? 21.445 8.816 92.780 1.00 11.25 400 SER A N 1
ATOM 629 C CA . SER A 1 94 ? 21.573 9.221 94.171 1.00 12.24 400 SER A CA 1
ATOM 630 C C . SER A 1 94 ? 22.594 8.303 94.828 1.00 13.53 400 SER A C 1
ATOM 631 O O 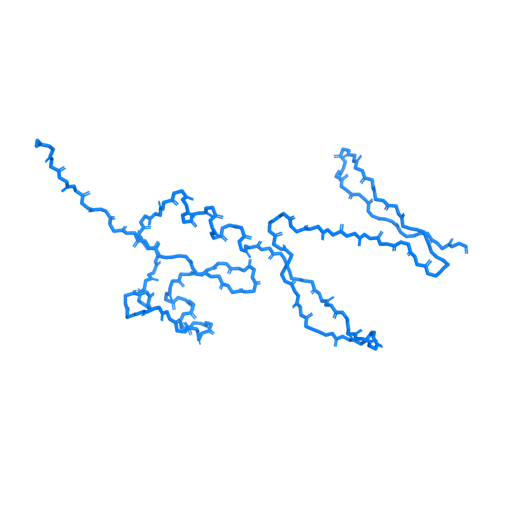. SER A 1 94 ? 22.763 7.155 94.409 1.00 14.86 400 SER A O 1
ATOM 634 N N . GLY A 1 95 ? 23.278 8.803 95.852 1.00 13.38 401 GLY A N 1
ATOM 635 C CA . GLY A 1 95 ? 24.298 8.016 96.513 1.00 14.65 401 GLY A CA 1
ATOM 636 C C . GLY A 1 95 ? 24.132 7.966 98.018 1.00 15.86 401 GLY A C 1
ATOM 637 O O . GLY A 1 95 ? 23.095 8.359 98.563 1.00 14.61 401 GLY A O 1
ATOM 638 N N . ASN A 1 96 ? 25.163 7.473 98.692 1.00 17.20 402 ASN A N 1
ATOM 639 C CA . ASN A 1 96 ? 25.148 7.418 100.142 1.00 21.20 402 ASN A CA 1
ATOM 640 C C . ASN A 1 96 ? 24.949 8.806 100.735 1.00 19.21 402 ASN A C 1
ATOM 641 O O . ASN A 1 96 ? 25.823 9.660 100.641 1.00 19.62 402 ASN A O 1
ATOM 646 N N . GLY A 1 97 ? 23.780 9.035 101.321 1.00 15.46 403 GLY A N 1
ATOM 647 C CA . GLY A 1 97 ? 23.504 10.302 101.975 1.00 15.14 403 GLY A CA 1
ATOM 648 C C . GLY A 1 97 ? 23.331 11.461 101.012 1.00 14.06 403 GLY A C 1
ATOM 649 O O . GLY A 1 97 ? 23.496 12.622 101.390 1.00 15.09 403 GLY A O 1
ATOM 650 N N . THR A 1 98 ? 23.004 11.157 99.759 1.00 14.40 404 THR A N 1
ATOM 651 C CA . THR A 1 98 ? 22.701 12.212 98.795 1.00 15.02 404 THR A CA 1
ATOM 652 C C . THR A 1 98 ? 21.470 11.851 97.975 1.00 15.28 404 THR A C 1
ATOM 653 O O . THR A 1 98 ? 21.087 10.684 97.876 1.00 16.75 404 THR A O 1
ATOM 657 N N . THR A 1 99 ? 20.858 12.862 97.377 1.00 12.96 405 THR A N 1
ATOM 658 C CA . THR A 1 99 ? 19.705 12.645 96.528 1.00 14.09 405 THR A CA 1
ATOM 659 C C . THR A 1 99 ? 19.891 13.402 95.226 1.00 13.26 405 THR A C 1
ATOM 660 O O . THR A 1 99 ? 20.122 14.612 95.237 1.00 13.94 405 THR A O 1
ATOM 664 N N . ALA A 1 100 ? 19.803 12.684 94.111 1.00 11.59 406 ALA A N 1
ATOM 665 C CA . ALA A 1 100 ? 19.926 13.302 92.795 1.00 11.66 406 ALA A CA 1
ATOM 666 C C . ALA A 1 100 ? 18.556 13.575 92.194 1.00 12.08 406 ALA A C 1
ATOM 667 O O . ALA A 1 100 ? 17.649 12.743 92.272 1.00 11.59 406 ALA A O 1
ATOM 669 N N . THR A 1 101 ? 18.422 14.749 91.591 1.00 13.05 407 THR A N 1
ATOM 670 C CA . THR A 1 101 ? 17.252 15.067 90.799 1.00 12.67 407 THR A CA 1
ATOM 671 C C . THR A 1 101 ? 17.724 15.637 89.475 1.00 13.61 407 THR A C 1
ATOM 672 O O . THR A 1 101 ? 18.745 16.334 89.412 1.00 13.24 407 THR A O 1
ATOM 676 N N . VAL A 1 102 ? 17.004 15.311 88.413 1.00 12.05 408 VAL A N 1
ATOM 677 C CA . VAL A 1 102 ? 17.323 15.836 87.094 1.00 11.44 408 VAL A CA 1
ATOM 678 C C . VAL A 1 102 ? 16.037 16.351 86.479 1.00 11.11 408 VAL A C 1
ATOM 679 O O . VAL A 1 102 ? 15.113 15.584 86.239 1.00 10.66 408 VAL A O 1
ATOM 683 N N . THR A 1 103 ? 15.959 17.651 86.235 1.00 11.43 409 THR A N 1
ATOM 684 C CA . THR A 1 103 ? 14.721 18.205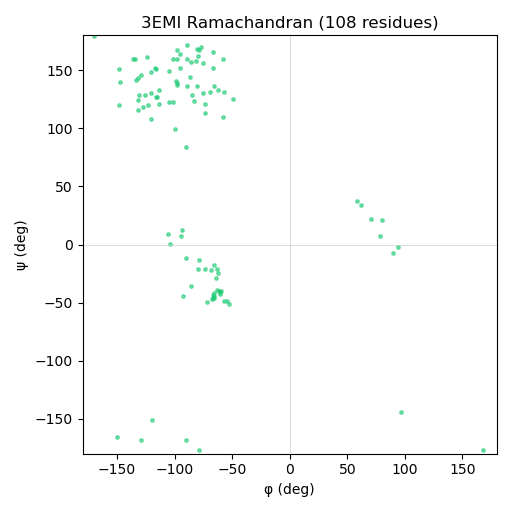 85.716 1.00 15.32 409 THR A CA 1
ATOM 685 C C . THR A 1 103 ? 14.953 18.959 84.418 1.00 15.83 409 THR A C 1
ATOM 686 O O . THR A 1 103 ? 16.083 19.317 84.090 1.00 15.60 409 THR A O 1
ATOM 690 N N . ASN A 1 104 ? 13.864 19.166 83.689 1.00 15.33 410 ASN A N 1
ATOM 691 C CA . ASN A 1 104 ? 13.890 19.764 82.366 1.00 15.15 410 ASN A CA 1
ATOM 692 C C . ASN A 1 104 ? 12.943 20.958 82.366 1.00 16.65 410 ASN A C 1
ATOM 693 O O . ASN A 1 104 ? 11.791 20.836 82.792 1.00 17.90 410 ASN A O 1
ATOM 698 N N . GLY A 1 105 ? 13.429 22.110 81.917 1.00 15.58 411 GLY A N 1
ATOM 699 C CA . GLY A 1 105 ? 12.623 23.314 81.904 1.00 15.55 411 GLY A CA 1
ATOM 700 C C . GLY A 1 105 ? 13.040 24.218 80.762 1.00 16.16 411 GLY A C 1
ATOM 701 O O . GLY A 1 105 ? 13.768 23.798 79.858 1.00 15.31 411 GLY A O 1
ATOM 702 N N . THR A 1 106 ? 12.590 25.466 80.807 1.00 15.40 412 THR A N 1
ATOM 703 C CA . THR A 1 106 ? 12.879 26.418 79.745 1.00 15.73 412 THR A CA 1
ATOM 704 C C . THR A 1 106 ? 14.353 26.794 79.710 1.00 16.20 412 THR A C 1
ATOM 705 O O . THR A 1 106 ? 14.854 27.254 78.686 1.00 17.69 412 THR A O 1
ATOM 709 N N . ASP A 1 107 ? 15.049 26.605 80.826 1.00 15.18 413 ASP A N 1
ATOM 710 C CA . ASP A 1 107 ? 16.482 26.884 80.859 1.00 16.25 413 ASP A CA 1
ATOM 711 C C . ASP A 1 107 ? 17.303 25.634 80.571 1.00 14.98 413 ASP A C 1
ATOM 712 O O . ASP A 1 107 ? 18.520 25.623 80.767 1.00 14.05 413 ASP A O 1
ATOM 717 N N . GLY A 1 108 ? 16.636 24.586 80.098 1.00 12.91 414 GLY A N 1
ATOM 718 C CA . GLY A 1 108 ? 17.325 23.352 79.773 1.00 13.57 414 GLY A CA 1
ATOM 719 C C . GLY A 1 108 ? 17.254 22.348 80.900 1.00 13.24 414 GLY A C 1
ATOM 720 O O . GLY A 1 108 ? 16.250 22.276 81.618 1.00 13.32 414 GLY A O 1
ATOM 721 N N . ILE A 1 109 ? 18.336 21.594 81.062 1.00 10.54 415 ILE A N 1
ATOM 722 C CA . ILE A 1 109 ? 18.418 20.526 82.039 1.00 11.12 415 ILE A CA 1
ATOM 723 C C . ILE A 1 109 ? 19.116 21.007 83.295 1.00 11.50 415 ILE A C 1
ATOM 724 O O . ILE A 1 109 ? 20.111 21.728 83.223 1.00 12.96 415 ILE A O 1
ATOM 729 N N . THR A 1 110 ? 18.601 20.607 84.448 1.00 11.09 416 THR A N 1
ATOM 730 C CA . THR A 1 110 ? 19.268 20.936 85.703 1.00 11.23 416 THR A CA 1
ATOM 731 C C . THR A 1 110 ? 19.476 19.676 86.518 1.00 11.74 416 THR A C 1
ATOM 732 O O . THR A 1 110 ? 18.511 18.994 86.880 1.00 11.69 416 THR A O 1
ATOM 736 N N . VAL A 1 111 ? 20.742 19.368 86.782 1.00 10.27 417 VAL A N 1
ATOM 737 C CA . VAL A 1 111 ? 21.110 18.261 87.644 1.00 10.13 417 VAL A CA 1
ATOM 738 C C . VAL A 1 111 ? 21.404 18.852 89.017 1.00 11.54 417 VAL A C 1
ATOM 739 O O . VAL A 1 111 ? 21.986 19.933 89.132 1.00 11.98 417 VAL A O 1
ATOM 743 N N . LYS A 1 112 ? 20.990 18.151 90.061 1.00 11.03 418 LYS A N 1
ATOM 744 C CA . LYS A 1 112 ? 21.228 18.620 91.416 1.00 12.27 418 LYS A CA 1
ATOM 745 C C . LYS A 1 112 ? 21.435 17.450 92.361 1.00 12.60 418 LYS A C 1
ATOM 746 O O . LYS A 1 112 ? 20.768 16.423 92.242 1.00 12.25 418 LYS A O 1
ATOM 752 N N . TYR A 1 113 ? 22.387 17.612 93.277 1.00 12.35 419 TYR A N 1
ATOM 753 C CA . TYR A 1 113 ? 22.579 16.681 94.380 1.00 12.11 419 TYR A CA 1
ATOM 754 C C . TYR A 1 113 ? 22.295 17.413 95.688 1.00 11.97 419 TYR A C 1
ATOM 755 O O . TYR A 1 113 ? 22.835 18.490 95.930 1.00 12.69 419 TYR A O 1
ATOM 764 N N . ASP A 1 114 ? 21.410 16.843 96.500 1.00 12.34 420 ASP A N 1
ATOM 765 C CA . ASP A 1 114 ? 21.153 17.344 97.838 1.00 14.09 420 ASP A CA 1
ATOM 766 C C . ASP A 1 114 ? 21.823 16.400 98.814 1.00 16.25 420 ASP A C 1
ATOM 767 O O . ASP A 1 114 ? 21.939 15.211 98.543 1.00 17.00 420 ASP A O 1
ATOM 772 N N . ALA A 1 115 ? 22.259 16.923 99.954 1.00 17.59 421 ALA A N 1
ATOM 773 C CA . ALA A 1 115 ? 22.743 16.062 101.019 1.00 20.02 421 ALA A CA 1
ATOM 774 C C . ALA A 1 115 ? 21.552 15.708 101.892 1.00 23.12 421 ALA A C 1
ATOM 775 O O . ALA A 1 115 ? 20.733 16.572 102.197 1.00 23.19 421 ALA A O 1
ATOM 777 N N . LYS A 1 116 ? 21.438 14.440 102.274 1.00 25.79 422 LYS A N 1
ATOM 778 C CA . LYS A 1 116 ? 20.390 14.030 103.199 1.00 32.17 422 LYS A CA 1
ATOM 779 C C . LYS A 1 116 ? 20.722 14.546 104.595 1.00 37.48 422 LYS A C 1
ATOM 780 O O . LYS A 1 116 ? 21.840 14.369 105.088 1.00 39.91 422 LYS A O 1
#

Sequence (110 aa):
TEVKIGAKTSVMKEKDGKLFTGKANKETNKVDGANATEDADEGKGLVTAKDVIDAVNKTGWRIKTTDANGQNGDFATVASGTNVTFASGNGTTATVTNGTDGITVKYDAK

Solvent-accessible surface area: 8382 Å² total; per-residue (Å²): 186,158,123,103,151,81,64,85,83,12,45,55,44,55,80,65,8,133,61,41,47,1,68,33,5,70,89,99,30,161,63,113,18,84,79,84,106,34,34,66,21,93,36,176,24,113,64,71,76,137,49,63,97,51,4,71,78,100,33,29,137,89,67,91,55,86,72,110,127,54,118,116,23,119,95,40,41,15,25,60,79,69,141,67,116,89,65,65,39,161,40,41,46,18,55,79,85,122,44,157,128,31,107,64,62,112,107,64,91,194

Foldseek 3Di:
DDDDDDFDAFAWDDDQQDIDQLCCCCVVVVDDDPDPCSNPGPGPTHDDPVRCVVNQQSHAHWAFDADPVRHTDGIDGCGVPRDDDDCADDQKHWDWDQDPVGIDIDIDGD

InterPro domains:
  IPR005594 Trimeric autotransporter adhesin YadA-like, C-terminal membrane anchor domain [PF03895] (1038-1098)
  IPR008635 Trimeric autotransporter adhesin YadA-like, stalk domain [PF05662] (975-1018)
  IPR024973 ESPR domain [PF13018] (1-46)
  IPR028230 Trimeric autotransporter adhesin, tryptophan-ring motif [PF15401] (302-368)
  IPR028230 Trimeric autotransporter adhesin, tryptophan-ring motif [PF15401] (715-794)
  IPR029275 Trimeric autotransporter adhesin, putative GIN domain [PF15403] (53-104)
  IPR029275 Trimeric autotransporter adhesin, putative GIN domain [PF15403] (589-641)
  IPR037174 Trimeric adhesin [G3DSA:3.90.1780.10] (51-166)
  IPR037174 Trimeric adhesin [G3DSA:3.90.1780.10] (307-422)
  IPR037174 Trimeric adhesin [G3DSA:3.90.1780.10] (428-531)
  IPR037174 Trimeric adhesin [G3DSA:3.90.1780.10] (588-677)
  IPR037174 Trimeric adhesin [G3DSA:3.90.1780.10] (732-869)
  IPR040482 Trimeric autotransporter adhesin, Trp ring domain [PF18669] (116-163)
  IPR040482 Trimeric autotransporter adhesin, Trp ring domain [PF18669] (653-702)
  IPR045584 Pilin-like [SSF54523] (988-1098)
  IPR054742 Autotransporter adhesin NhhA, Trp-ring domain [PF22414] (387-421)

B-factor: mean 21.27, std 11.53, range [5.5, 63.5]

CATH classification: 3.90.1780.10

Organism: Haemophilus influenzae (NCBI:txid727)

Secondary structure (DSSP, 8-state):
-PPP----B---EEETTEEE-HHHHHHTS----SSHHHHT--S-SB--HHHHHHHHHH-EEEEEEE-TTS-EEEEEEEETT--------TTEEEEEEEETTEEEEEEEE-